Protein AF-A0A848DRZ4-F1 (afdb_monomer)

Organism: NCBI:txid630973

pLDDT: mean 71.67, std 19.67, range [32.88, 96.69]

Sequence (137 aa):
MDADINSGGDDIHIGHSDVVVPRQRAPRVRDAARAEVLVRYARLMRIGRPVVCLPSRAELSGEAPRRQGRGSDGKVIYPDRESAEAAARELERLGSRALRAYMCSRSRHGHYHLTTDFVAERNRATLEMRIPRQRSA

Secondary structure (DSSP, 8-state):
-------------------------PPPPPHHHHHHHHHHHS-B-TTSPBPEEPPPHHHHHTSS--SS-TT---EEPBSSHHHHHHHHHHHHHTTPPPEEEEEETT-TT-EEEEEEHHHHHHHHHHHHHHS------

Mean predicted aligned error: 15.0 Å

Nearest PDB structures (foldseek):
  8axn-assembly1_a  TM=4.051E-01  e=3.376E+00  Shigella flexneri
  3qod-assembly1_B  TM=2.503E-01  e=8.976E+00  Fischerella thermalis PCC 7521

Radius of gyration: 24.93 Å; Cα contacts (8 Å, |Δi|>4): 147; chains: 1; bounding box: 59×84×47 Å

Solvent-accessible surface area (backbone atoms only — not comparable to full-atom values): 8556 Å² total; per-residue (Å²): 135,81,89,82,89,83,89,78,87,80,78,88,74,81,73,78,76,76,76,74,71,72,77,73,77,60,54,79,55,55,68,66,66,52,48,54,45,42,66,72,33,35,35,60,42,98,86,64,45,68,37,54,52,63,80,51,71,48,37,72,75,62,82,36,86,63,91,64,70,89,92,59,91,39,47,57,30,14,74,40,61,65,40,30,42,52,39,27,56,49,43,32,75,56,30,40,70,67,44,41,56,41,76,43,88,85,45,96,83,52,36,17,29,78,41,53,56,61,62,58,52,52,51,48,53,53,47,60,74,69,49,80,79,75,77,81,127

Structure (mmCIF, N/CA/C/O backbone):
data_AF-A0A848DRZ4-F1
#
_entry.id   AF-A0A848DRZ4-F1
#
loop_
_atom_site.group_PDB
_atom_site.id
_atom_site.type_symbol
_atom_site.label_atom_id
_atom_site.label_alt_id
_atom_site.label_comp_id
_atom_site.label_asym_id
_atom_site.label_entity_id
_atom_site.label_seq_id
_atom_site.pdbx_PDB_ins_code
_atom_site.Cartn_x
_atom_site.Cartn_y
_atom_site.Cartn_z
_atom_site.occupancy
_atom_site.B_iso_or_equiv
_atom_site.auth_seq_id
_atom_site.auth_comp_id
_atom_site.auth_asym_id
_atom_site.auth_atom_id
_atom_site.pdbx_PDB_model_num
ATOM 1 N N . MET A 1 1 ? -23.142 -68.876 35.445 1.00 37.75 1 MET A N 1
ATOM 2 C CA . MET A 1 1 ? -22.185 -67.911 34.882 1.00 37.75 1 MET A CA 1
ATOM 3 C C . MET A 1 1 ? -22.968 -67.106 33.864 1.00 37.75 1 MET A C 1
ATOM 5 O O . MET A 1 1 ? -23.494 -67.723 32.949 1.00 37.75 1 MET A O 1
ATOM 9 N N . ASP A 1 2 ? -23.118 -65.811 34.177 1.00 39.69 2 ASP A N 1
ATOM 10 C CA . ASP A 1 2 ? -23.532 -64.666 33.333 1.00 39.69 2 ASP A CA 1
ATOM 11 C C . ASP A 1 2 ? -25.016 -64.644 32.868 1.00 39.69 2 ASP A C 1
ATOM 13 O O . ASP A 1 2 ? -25.494 -65.615 32.293 1.00 39.69 2 ASP A O 1
ATOM 17 N N . ALA A 1 3 ? -25.900 -63.685 33.217 1.00 37.72 3 ALA A N 1
ATOM 18 C CA . ALA A 1 3 ? -25.845 -62.202 33.174 1.00 37.72 3 ALA A CA 1
ATOM 19 C C . ALA A 1 3 ? -25.587 -61.710 31.729 1.00 37.72 3 ALA A C 1
ATOM 21 O O . ALA A 1 3 ? -24.732 -62.265 31.059 1.00 37.72 3 ALA A O 1
ATOM 22 N N . ASP A 1 4 ? -26.262 -60.745 31.104 1.00 40.88 4 ASP A N 1
ATOM 23 C CA . ASP A 1 4 ? -27.114 -59.643 31.535 1.00 40.88 4 ASP A CA 1
ATOM 24 C C . ASP A 1 4 ? -27.937 -59.118 30.331 1.00 40.88 4 ASP A C 1
ATOM 26 O O . ASP A 1 4 ? -27.692 -59.437 29.167 1.00 40.88 4 ASP A O 1
ATOM 30 N N . ILE A 1 5 ? -28.905 -58.274 30.667 1.00 45.16 5 ILE A N 1
ATOM 31 C CA . ILE A 1 5 ? -29.765 -57.391 29.864 1.00 45.16 5 ILE A CA 1
ATOM 32 C C . ILE A 1 5 ? -28.953 -56.434 28.955 1.00 45.16 5 ILE A C 1
ATOM 34 O O . ILE A 1 5 ? -28.001 -55.838 29.445 1.00 45.16 5 ILE A O 1
ATOM 38 N N . ASN A 1 6 ? -29.383 -56.160 27.706 1.00 38.31 6 ASN A N 1
ATOM 39 C CA . ASN A 1 6 ? -29.799 -54.794 27.315 1.00 38.31 6 ASN A CA 1
ATOM 40 C C . ASN A 1 6 ? -30.346 -54.607 25.892 1.00 38.31 6 ASN A C 1
ATOM 42 O O . ASN A 1 6 ? -29.750 -54.995 24.890 1.00 38.31 6 ASN A O 1
ATOM 46 N N . SER A 1 7 ? -31.457 -53.874 25.869 1.00 43.03 7 SER A N 1
ATOM 47 C CA . SER A 1 7 ? -31.982 -53.075 24.771 1.00 43.03 7 SER A CA 1
ATOM 48 C C . SER A 1 7 ? -30.980 -51.990 24.360 1.00 43.03 7 SER A C 1
ATOM 50 O O . SER A 1 7 ? -30.442 -51.292 25.215 1.00 43.03 7 SER A O 1
ATOM 52 N N . GLY A 1 8 ? -30.787 -51.794 23.058 1.00 34.44 8 GLY A N 1
ATOM 53 C CA . GLY A 1 8 ? -30.005 -50.688 22.509 1.00 34.44 8 GLY A CA 1
ATOM 54 C C . GLY A 1 8 ? -30.630 -50.232 21.202 1.00 34.44 8 GLY A C 1
ATOM 55 O O . GLY A 1 8 ? -30.480 -50.892 20.179 1.00 34.44 8 GLY A O 1
ATOM 56 N N . GLY A 1 9 ? -31.408 -49.153 21.274 1.00 38.75 9 GLY A N 1
ATOM 57 C CA . GLY A 1 9 ? -31.758 -48.367 20.102 1.00 38.75 9 GLY A CA 1
ATOM 58 C C . GLY A 1 9 ? -30.553 -47.522 19.721 1.00 38.75 9 GLY A C 1
ATOM 59 O O . GLY A 1 9 ? -29.945 -46.924 20.602 1.00 38.75 9 GLY A O 1
ATOM 60 N N . ASP A 1 10 ? -30.240 -47.471 18.431 1.00 39.44 10 ASP A N 1
ATOM 61 C CA . ASP A 1 10 ? -29.251 -46.541 17.908 1.00 39.44 10 ASP A CA 1
ATOM 62 C C . ASP A 1 10 ? -29.922 -45.607 16.908 1.00 39.44 10 ASP A C 1
ATOM 64 O O . ASP A 1 10 ? -30.362 -45.973 15.814 1.00 39.44 10 ASP A O 1
ATOM 68 N N . ASP A 1 11 ? -30.033 -44.380 17.397 1.00 37.84 11 ASP A N 1
ATOM 69 C CA . ASP A 1 11 ? -30.460 -43.161 16.753 1.00 37.84 11 ASP A CA 1
ATOM 70 C C . ASP A 1 11 ? -29.893 -42.988 15.342 1.00 37.84 11 ASP A C 1
ATOM 72 O O . ASP A 1 11 ? -28.680 -42.998 15.113 1.00 37.84 11 ASP A O 1
ATOM 76 N N . ILE A 1 12 ? -30.790 -42.681 14.404 1.00 42.75 12 ILE A N 1
ATOM 77 C CA . ILE A 1 12 ? -30.441 -42.107 13.106 1.00 42.75 12 ILE A CA 1
ATOM 78 C C . ILE A 1 12 ? -29.898 -40.693 13.352 1.00 42.75 12 ILE A C 1
ATOM 80 O O . ILE A 1 12 ? -30.614 -39.697 13.249 1.00 42.75 12 ILE A O 1
ATOM 84 N N . HIS A 1 13 ? -2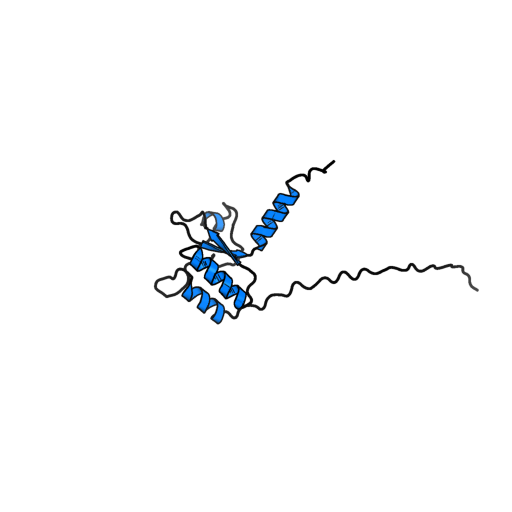8.611 -40.589 13.673 1.00 35.50 13 HIS A N 1
ATOM 85 C CA . HIS A 1 13 ? -27.900 -39.322 13.617 1.00 35.50 13 HIS A CA 1
ATOM 86 C C . HIS A 1 13 ? -27.615 -38.994 12.153 1.00 35.50 13 HIS A C 1
ATOM 88 O O . HIS A 1 13 ? -26.641 -39.450 11.553 1.00 35.50 13 HIS A O 1
ATOM 94 N N . ILE A 1 14 ? -28.493 -38.166 11.581 1.00 43.88 14 ILE A N 1
ATOM 95 C CA . ILE A 1 14 ? -28.241 -37.404 10.358 1.00 43.88 14 ILE A CA 1
ATOM 96 C C . ILE A 1 14 ? -27.065 -36.470 10.654 1.00 43.88 14 ILE A C 1
ATOM 98 O O . ILE A 1 14 ? -27.232 -35.333 11.101 1.00 43.88 14 ILE A O 1
ATOM 102 N N . GLY A 1 15 ? -25.854 -36.981 10.440 1.00 32.88 15 GLY A N 1
ATOM 103 C CA . GLY A 1 15 ? -24.633 -36.198 10.443 1.00 32.88 15 GLY A CA 1
ATOM 104 C C . GLY A 1 15 ? -24.694 -35.199 9.299 1.00 32.88 15 GLY A C 1
ATOM 105 O O . GLY A 1 15 ? -24.331 -35.518 8.166 1.00 32.88 15 GLY A O 1
ATOM 106 N N . HIS A 1 16 ? -25.162 -33.987 9.607 1.00 39.34 16 HIS A N 1
ATOM 107 C CA . HIS A 1 16 ? -24.868 -32.792 8.833 1.00 39.34 16 HIS A CA 1
ATOM 108 C C . HIS A 1 16 ? -23.350 -32.706 8.731 1.00 39.34 16 HIS A C 1
ATOM 110 O O . HIS A 1 16 ? -22.660 -32.267 9.648 1.00 39.34 16 HIS A O 1
ATOM 116 N N . SER A 1 17 ? -22.827 -33.217 7.621 1.00 38.41 17 SER A N 1
ATOM 117 C CA . SER A 1 17 ? -21.447 -33.003 7.238 1.00 38.41 17 SER A CA 1
ATOM 118 C C . SER A 1 17 ? -21.349 -31.526 6.897 1.00 38.41 17 SER A C 1
ATOM 120 O O . SER A 1 17 ? -21.618 -31.124 5.765 1.00 38.41 17 SER A O 1
ATOM 122 N N . ASP A 1 18 ? -21.030 -30.714 7.904 1.00 41.19 18 ASP A N 1
ATOM 123 C CA . ASP A 1 18 ? -20.527 -29.365 7.721 1.00 41.19 18 ASP A CA 1
ATOM 124 C C . ASP A 1 18 ? -19.278 -29.490 6.853 1.00 41.19 18 ASP A C 1
ATOM 126 O O . ASP A 1 18 ? -18.165 -29.741 7.324 1.00 41.19 18 ASP A O 1
ATOM 130 N N . VAL A 1 19 ? -19.475 -29.369 5.541 1.00 41.16 19 VAL A N 1
ATOM 131 C CA . VAL A 1 19 ? -18.394 -29.182 4.589 1.00 41.16 19 VAL A CA 1
ATOM 132 C C . VAL A 1 19 ? -17.799 -27.824 4.928 1.00 41.16 19 VAL A C 1
ATOM 134 O O . VAL A 1 19 ? -18.197 -26.784 4.403 1.00 41.16 19 VAL A O 1
ATOM 137 N N . VAL A 1 20 ? -16.840 -27.827 5.851 1.00 45.34 20 VAL A N 1
ATOM 138 C CA . VAL A 1 20 ? -15.923 -26.718 6.069 1.00 45.34 20 VAL A CA 1
ATOM 139 C C . VAL A 1 20 ? -15.111 -26.621 4.789 1.00 45.34 20 VAL A C 1
ATOM 141 O O . VAL A 1 20 ? -14.066 -27.253 4.650 1.00 45.34 20 VAL A O 1
ATOM 144 N N . VAL A 1 21 ? -15.625 -25.867 3.815 1.00 41.47 21 VAL A N 1
ATOM 145 C CA . VAL A 1 21 ? -14.889 -25.527 2.601 1.00 41.47 21 VAL A CA 1
ATOM 146 C C . VAL A 1 21 ? -13.589 -24.884 3.083 1.00 41.47 21 VAL A C 1
ATOM 148 O O . VAL A 1 21 ? -13.640 -23.805 3.690 1.00 41.47 21 VAL A O 1
ATOM 151 N N . PRO A 1 22 ? -12.415 -25.512 2.877 1.00 37.44 22 PRO A N 1
ATOM 152 C CA . PRO A 1 22 ? -11.167 -24.871 3.224 1.00 37.44 22 PRO A CA 1
ATOM 153 C C . PRO A 1 22 ? -11.128 -23.616 2.373 1.00 37.44 22 PRO A C 1
ATOM 155 O O . PRO A 1 22 ? -11.133 -23.698 1.145 1.00 37.44 22 PRO A O 1
ATOM 158 N N . ARG A 1 23 ? -11.160 -22.451 3.024 1.00 45.69 23 ARG A N 1
ATOM 159 C CA . ARG A 1 23 ? -11.044 -21.149 2.374 1.00 45.69 23 ARG A CA 1
ATOM 160 C C . ARG A 1 23 ? -9.758 -21.207 1.559 1.00 45.69 23 ARG A C 1
ATOM 162 O O . ARG A 1 23 ? -8.678 -21.120 2.145 1.00 45.69 23 ARG A O 1
ATOM 169 N N . GLN A 1 24 ? -9.883 -21.480 0.257 1.00 40.34 24 GLN A N 1
ATOM 170 C CA . GLN A 1 24 ? -8.759 -21.816 -0.608 1.00 40.34 24 GLN A CA 1
ATOM 171 C C . GLN A 1 24 ? -7.696 -20.746 -0.380 1.00 40.34 24 GLN A C 1
ATOM 173 O O . GLN A 1 24 ? -7.961 -19.550 -0.538 1.00 40.34 24 GLN A O 1
ATOM 178 N N . ARG A 1 25 ? -6.524 -21.156 0.122 1.00 45.12 25 ARG A N 1
ATOM 179 C CA . ARG A 1 25 ? -5.388 -20.247 0.271 1.00 45.12 25 ARG A CA 1
ATOM 180 C C . ARG A 1 25 ? -5.078 -19.776 -1.138 1.00 45.12 25 ARG A C 1
ATOM 182 O O . ARG A 1 25 ? -4.527 -20.542 -1.920 1.00 45.12 25 ARG A O 1
ATOM 189 N N . ALA A 1 26 ? -5.500 -18.552 -1.446 1.00 48.91 26 ALA A N 1
ATOM 190 C CA . ALA A 1 26 ? -5.253 -17.936 -2.735 1.00 48.91 26 ALA A CA 1
ATOM 191 C C . ALA A 1 26 ? -3.767 -18.130 -3.101 1.00 48.91 26 ALA A C 1
ATOM 193 O O . ALA A 1 26 ? -2.916 -18.022 -2.200 1.00 48.91 26 ALA A O 1
ATOM 194 N N . PRO A 1 27 ? -3.454 -18.482 -4.361 1.00 48.81 27 PRO A N 1
ATOM 195 C CA . PRO A 1 27 ? -2.085 -18.720 -4.781 1.00 48.81 27 PRO A CA 1
ATOM 196 C C . PRO A 1 27 ? -1.224 -17.525 -4.372 1.00 48.81 27 PRO A C 1
ATOM 198 O O . PRO A 1 27 ? -1.564 -16.373 -4.635 1.00 48.81 27 PRO A O 1
ATOM 201 N N . ARG A 1 28 ? -0.117 -17.779 -3.667 1.00 57.25 28 ARG A N 1
ATOM 202 C CA . ARG A 1 28 ? 0.807 -16.701 -3.304 1.00 57.25 28 ARG A CA 1
ATOM 203 C C . ARG A 1 28 ? 1.372 -16.122 -4.601 1.00 57.25 28 ARG A C 1
ATOM 205 O O . ARG A 1 28 ? 2.024 -16.847 -5.349 1.00 57.25 28 ARG A O 1
ATOM 212 N N . VAL A 1 29 ? 1.117 -14.838 -4.860 1.00 60.31 29 VAL A N 1
ATOM 213 C CA . VAL A 1 29 ? 1.718 -14.118 -5.991 1.00 60.31 29 VAL A CA 1
ATOM 214 C C . VAL A 1 29 ? 3.234 -14.276 -5.925 1.00 60.31 29 VAL A C 1
ATOM 216 O O . VAL A 1 29 ? 3.827 -14.050 -4.870 1.00 60.31 29 VAL A O 1
ATOM 219 N N . ARG A 1 30 ? 3.860 -14.659 -7.042 1.00 73.62 30 ARG A N 1
ATOM 220 C CA . ARG A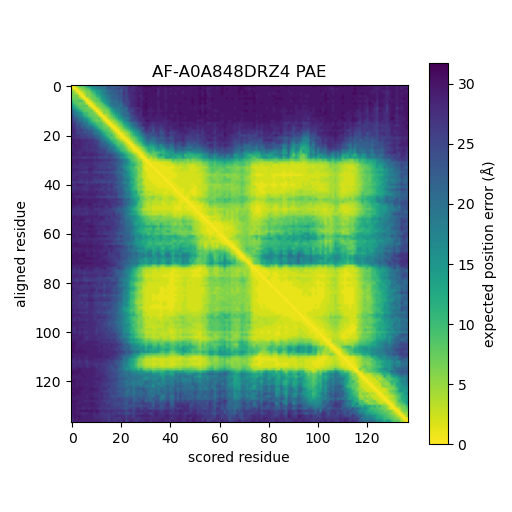 1 30 ? 5.325 -14.700 -7.147 1.00 73.62 30 ARG A CA 1
ATOM 221 C C . ARG A 1 30 ? 5.882 -13.285 -6.970 1.00 73.62 30 ARG A C 1
ATOM 223 O O . ARG A 1 30 ? 5.396 -12.355 -7.614 1.00 73.62 30 ARG A O 1
ATOM 230 N N . ASP A 1 31 ? 6.910 -13.126 -6.139 1.00 78.69 31 ASP A N 1
ATOM 231 C CA . ASP A 1 31 ? 7.425 -11.807 -5.736 1.00 78.69 31 ASP A CA 1
ATOM 232 C C . ASP A 1 31 ? 7.826 -10.910 -6.921 1.00 78.69 31 ASP A C 1
ATOM 234 O O . ASP A 1 31 ? 7.612 -9.701 -6.862 1.00 78.69 31 ASP A O 1
ATOM 238 N N . ALA A 1 32 ? 8.312 -11.490 -8.025 1.00 83.12 32 ALA A N 1
ATOM 239 C CA . ALA A 1 32 ? 8.640 -10.755 -9.251 1.00 83.12 32 ALA A CA 1
ATOM 240 C C . ALA A 1 32 ? 7.406 -10.110 -9.911 1.00 83.12 32 ALA A C 1
ATOM 242 O O . ALA A 1 32 ? 7.385 -8.901 -10.129 1.00 83.12 32 ALA A O 1
ATOM 243 N N . ALA A 1 33 ? 6.335 -10.880 -10.131 1.00 86.25 33 ALA A N 1
ATOM 244 C CA . ALA A 1 33 ? 5.096 -10.366 -10.722 1.00 86.25 33 ALA A CA 1
ATOM 245 C C . ALA A 1 33 ? 4.447 -9.302 -9.824 1.00 86.25 33 ALA A C 1
ATOM 247 O O . ALA A 1 33 ? 3.922 -8.295 -10.295 1.00 86.25 33 ALA A O 1
ATOM 248 N N . ARG A 1 34 ? 4.538 -9.478 -8.499 1.00 87.38 34 ARG A N 1
ATOM 249 C CA . ARG A 1 34 ? 4.120 -8.445 -7.547 1.00 87.38 34 ARG A CA 1
ATOM 250 C C . ARG A 1 34 ? 4.959 -7.177 -7.701 1.00 87.38 34 ARG A C 1
ATOM 252 O O . ARG A 1 34 ? 4.391 -6.088 -7.714 1.00 87.38 34 ARG A O 1
ATOM 259 N N . ALA A 1 35 ? 6.281 -7.300 -7.800 1.00 87.06 35 ALA A N 1
ATOM 260 C CA . ALA A 1 35 ? 7.179 -6.161 -7.957 1.00 87.06 35 ALA A CA 1
ATOM 261 C C . ALA A 1 35 ? 6.878 -5.364 -9.235 1.00 87.06 35 ALA A C 1
ATOM 263 O O . ALA A 1 35 ? 6.842 -4.139 -9.177 1.00 87.06 35 ALA A O 1
ATOM 264 N N . GLU A 1 36 ? 6.565 -6.030 -10.347 1.00 92.62 36 GLU A N 1
ATOM 265 C CA . GLU A 1 36 ? 6.178 -5.376 -11.606 1.00 92.62 36 GLU A CA 1
ATOM 266 C C . GLU A 1 36 ? 4.911 -4.524 -11.476 1.00 92.62 36 GLU A C 1
ATOM 268 O O . GLU A 1 36 ? 4.830 -3.430 -12.039 1.00 92.62 36 GLU A O 1
ATOM 273 N N . VAL A 1 37 ? 3.914 -4.996 -10.722 1.00 92.62 37 VAL A N 1
ATOM 274 C CA . VAL A 1 37 ? 2.714 -4.197 -10.430 1.00 92.62 37 VAL A CA 1
ATOM 275 C C . VAL A 1 37 ? 3.078 -2.983 -9.574 1.00 92.62 37 VAL A C 1
ATOM 277 O O . VAL A 1 37 ? 2.617 -1.873 -9.836 1.00 92.62 37 VAL A O 1
ATOM 280 N N . LEU A 1 38 ? 3.942 -3.159 -8.569 1.00 91.69 38 LEU A N 1
ATOM 281 C CA . LEU A 1 38 ? 4.372 -2.048 -7.717 1.00 91.69 38 LEU A CA 1
ATOM 282 C C . LEU A 1 38 ? 5.151 -0.989 -8.503 1.00 91.69 38 LEU A C 1
ATOM 284 O O . LEU A 1 38 ? 4.904 0.194 -8.307 1.00 91.69 38 LEU A O 1
ATOM 288 N N . VAL A 1 39 ? 6.047 -1.389 -9.405 1.00 92.75 39 VAL A N 1
ATOM 289 C CA . VAL A 1 39 ? 6.809 -0.453 -10.249 1.00 92.75 39 VAL A CA 1
ATOM 290 C C . VAL A 1 39 ? 5.888 0.368 -11.155 1.00 92.75 39 VAL A C 1
ATOM 292 O O . VAL A 1 39 ? 6.160 1.542 -11.385 1.00 92.75 39 VAL A O 1
ATOM 295 N N . ARG A 1 40 ? 4.781 -0.211 -11.634 1.00 95.06 40 ARG A N 1
ATOM 296 C CA . ARG A 1 40 ? 3.837 0.488 -12.518 1.00 95.06 40 ARG A CA 1
ATOM 297 C C . ARG A 1 40 ? 2.960 1.516 -11.810 1.00 95.06 40 ARG A C 1
ATOM 299 O O . ARG A 1 40 ? 2.688 2.560 -12.393 1.00 95.06 40 ARG A O 1
ATOM 306 N N . TYR A 1 41 ? 2.497 1.224 -10.595 1.00 95.56 41 TYR A N 1
ATOM 307 C CA . TYR A 1 41 ? 1.434 2.020 -9.960 1.00 95.56 41 TYR A CA 1
ATOM 308 C C . TYR A 1 41 ? 1.824 2.684 -8.641 1.00 95.56 41 TYR A C 1
ATOM 310 O O . TYR A 1 41 ? 1.177 3.645 -8.220 1.00 95.56 41 TYR A O 1
ATOM 318 N N . ALA A 1 42 ? 2.827 2.166 -7.932 1.00 93.56 42 ALA A N 1
ATOM 319 C CA . ALA A 1 42 ? 3.225 2.755 -6.663 1.00 93.56 42 ALA A CA 1
ATOM 320 C C . ALA A 1 42 ? 3.991 4.058 -6.892 1.00 93.56 42 ALA A C 1
ATOM 322 O O . ALA A 1 42 ? 4.671 4.257 -7.897 1.00 93.56 42 ALA A O 1
ATOM 323 N N . ARG A 1 43 ? 3.963 4.935 -5.890 1.00 91.88 43 ARG A N 1
ATOM 324 C CA . ARG A 1 43 ? 4.915 6.039 -5.839 1.00 91.88 43 ARG A CA 1
ATOM 325 C C . ARG A 1 43 ? 6.312 5.457 -5.641 1.00 91.88 43 ARG A C 1
ATOM 327 O O . ARG A 1 43 ? 6.519 4.691 -4.700 1.00 91.88 43 ARG A O 1
ATOM 334 N N . LEU A 1 44 ? 7.268 5.854 -6.474 1.00 92.62 44 LEU A N 1
ATOM 335 C CA . LEU A 1 44 ? 8.642 5.357 -6.411 1.00 92.62 44 LEU A CA 1
ATOM 336 C C . LEU A 1 44 ? 9.605 6.392 -5.817 1.00 92.62 44 LEU A C 1
ATOM 338 O O . LEU A 1 44 ? 9.433 7.604 -5.955 1.00 92.62 44 LEU A O 1
ATOM 342 N N . MET A 1 45 ? 10.634 5.895 -5.138 1.00 90.31 45 MET A N 1
ATOM 343 C CA . MET A 1 45 ? 11.840 6.642 -4.794 1.00 90.31 45 MET A CA 1
ATOM 344 C C . MET A 1 45 ? 12.699 6.856 -6.047 1.00 90.31 45 MET A C 1
ATOM 346 O O . MET A 1 45 ? 12.544 6.150 -7.041 1.00 90.31 45 MET A O 1
ATOM 350 N N . ARG A 1 46 ? 13.701 7.743 -5.971 1.00 88.19 46 ARG A N 1
ATOM 351 C CA . ARG A 1 46 ? 14.646 7.983 -7.082 1.00 88.19 46 ARG A CA 1
ATOM 352 C C . ARG A 1 46 ? 15.412 6.726 -7.525 1.00 88.19 46 ARG A C 1
ATOM 354 O O . ARG A 1 46 ? 15.841 6.638 -8.663 1.00 88.19 46 ARG A O 1
ATOM 361 N N . ILE A 1 47 ? 15.556 5.756 -6.624 1.00 86.94 47 ILE A N 1
ATOM 362 C CA . ILE A 1 47 ? 16.201 4.454 -6.857 1.00 86.94 47 ILE A CA 1
ATOM 363 C C . ILE A 1 47 ? 15.244 3.380 -7.418 1.00 86.94 47 ILE A C 1
ATOM 365 O O . ILE A 1 47 ? 15.603 2.210 -7.459 1.00 86.94 47 ILE A O 1
ATOM 369 N N . GLY A 1 48 ? 14.000 3.735 -7.758 1.00 84.56 48 GLY A N 1
AT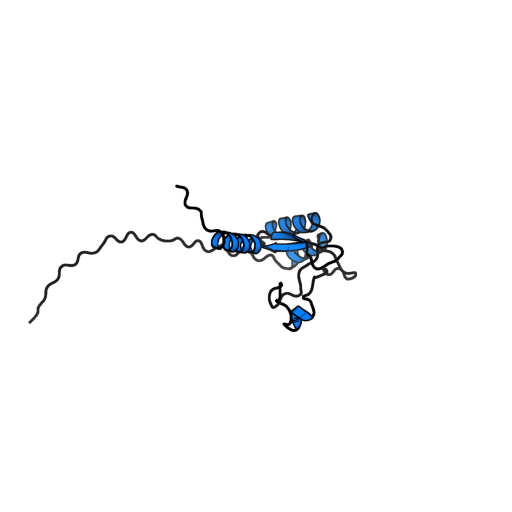OM 370 C CA . GLY A 1 48 ? 13.004 2.811 -8.322 1.00 84.56 48 GLY A CA 1
ATOM 371 C C . GLY A 1 48 ? 12.268 1.925 -7.308 1.00 84.56 48 GLY A C 1
ATOM 372 O O . GLY A 1 48 ? 11.410 1.136 -7.691 1.00 84.56 48 GLY A O 1
ATOM 373 N N . ARG A 1 49 ? 12.551 2.048 -6.003 1.00 88.19 49 ARG A N 1
ATOM 374 C CA . ARG A 1 49 ? 11.836 1.297 -4.953 1.00 88.19 49 ARG A CA 1
ATOM 375 C C . ARG A 1 49 ? 10.507 1.966 -4.580 1.00 88.19 49 ARG A C 1
ATOM 377 O O . ARG A 1 49 ? 10.469 3.194 -4.523 1.00 88.19 49 ARG A O 1
ATOM 384 N N . PRO A 1 50 ? 9.448 1.207 -4.242 1.00 89.69 50 PRO A N 1
ATOM 385 C CA . PRO A 1 50 ? 8.202 1.785 -3.747 1.00 89.69 50 PRO A CA 1
ATOM 386 C C . PRO A 1 50 ? 8.405 2.590 -2.462 1.00 89.69 50 PRO A C 1
ATOM 388 O O . PRO A 1 50 ? 9.097 2.156 -1.539 1.00 89.69 50 PRO A O 1
ATOM 391 N N . VAL A 1 51 ? 7.760 3.750 -2.380 1.00 90.62 51 VAL A N 1
ATOM 392 C CA . VAL A 1 51 ? 7.661 4.520 -1.141 1.00 90.62 51 VAL A CA 1
ATOM 393 C C . VAL A 1 51 ? 6.674 3.817 -0.211 1.00 90.62 51 VAL A C 1
ATOM 395 O O . VAL A 1 51 ? 5.610 3.360 -0.634 1.00 90.62 51 VAL A O 1
ATOM 398 N N . VAL A 1 52 ? 7.016 3.745 1.073 1.00 88.94 52 VAL A N 1
ATOM 399 C CA . VAL A 1 52 ? 6.203 3.096 2.105 1.00 88.94 52 VAL A CA 1
ATOM 400 C C . VAL A 1 52 ? 5.835 4.084 3.209 1.00 88.94 52 VAL A C 1
ATOM 402 O O . VAL A 1 52 ? 6.638 4.920 3.617 1.00 88.94 52 VAL A O 1
ATOM 405 N N . CYS A 1 53 ? 4.605 3.990 3.710 1.00 86.25 53 CYS A N 1
ATOM 406 C CA . CYS A 1 53 ? 4.184 4.667 4.928 1.00 86.25 53 CYS A CA 1
ATOM 407 C C . CYS A 1 53 ? 4.598 3.817 6.126 1.00 86.25 53 CYS A C 1
ATOM 409 O O . CYS A 1 53 ? 4.029 2.747 6.375 1.00 86.25 53 CYS A O 1
ATOM 411 N N . LEU A 1 54 ? 5.585 4.314 6.863 1.00 83.88 54 LEU A N 1
ATOM 412 C CA . LEU A 1 54 ? 6.095 3.687 8.074 1.00 83.88 54 LEU A CA 1
ATOM 413 C C . LEU A 1 54 ? 5.206 4.011 9.291 1.00 83.88 54 LEU A C 1
ATOM 415 O O . LEU A 1 54 ? 4.510 5.036 9.299 1.00 83.88 54 LEU A O 1
ATOM 419 N N . PRO A 1 55 ? 5.208 3.156 10.329 1.00 78.94 55 PRO A N 1
ATOM 420 C CA . PRO A 1 55 ? 4.637 3.501 11.627 1.00 78.94 55 PRO A CA 1
ATOM 421 C C . PRO A 1 55 ? 5.278 4.774 12.201 1.00 78.94 55 PRO A C 1
ATOM 423 O O . PRO A 1 55 ? 6.460 5.035 11.973 1.00 78.94 55 PRO A O 1
ATOM 426 N N . SER A 1 56 ? 4.512 5.562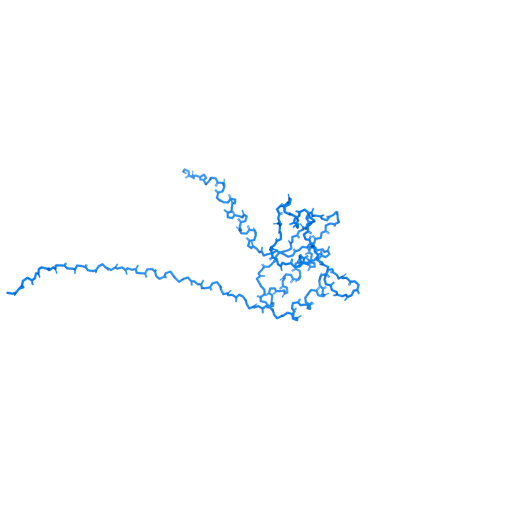 12.959 1.00 78.25 56 SER A N 1
ATOM 427 C CA . SER A 1 56 ? 5.053 6.742 13.644 1.00 78.25 56 SER A CA 1
ATOM 428 C C . SER A 1 56 ? 5.971 6.346 14.804 1.00 78.25 56 SER A C 1
ATOM 430 O O . SER A 1 56 ? 5.882 5.236 15.325 1.00 78.25 56 SER A O 1
ATOM 432 N N . ARG A 1 57 ? 6.819 7.271 15.275 1.00 81.50 57 ARG A N 1
ATOM 433 C CA . ARG A 1 57 ? 7.690 7.026 16.438 1.00 81.50 57 ARG A CA 1
ATOM 434 C C . ARG A 1 57 ? 6.897 6.594 17.680 1.00 81.50 57 ARG A C 1
ATOM 436 O O . ARG A 1 57 ? 7.289 5.624 18.312 1.00 81.50 57 ARG A O 1
ATOM 443 N N . ALA A 1 58 ? 5.753 7.227 17.945 1.00 80.12 58 ALA A N 1
ATOM 444 C CA . ALA A 1 58 ? 4.849 6.863 19.041 1.00 80.12 58 ALA A CA 1
ATOM 445 C C . ALA A 1 58 ? 4.258 5.443 18.891 1.00 80.12 58 ALA A C 1
ATOM 447 O O . ALA A 1 58 ? 4.058 4.730 19.869 1.00 80.12 58 ALA A O 1
ATOM 448 N N . GLU A 1 59 ? 4.006 4.985 17.659 1.00 80.31 59 GLU A N 1
ATOM 449 C CA . GLU A 1 59 ? 3.596 3.596 17.398 1.00 80.31 59 GLU A CA 1
ATOM 450 C C . GLU A 1 59 ? 4.749 2.591 17.551 1.00 80.31 59 GLU A C 1
ATOM 452 O O . GLU A 1 59 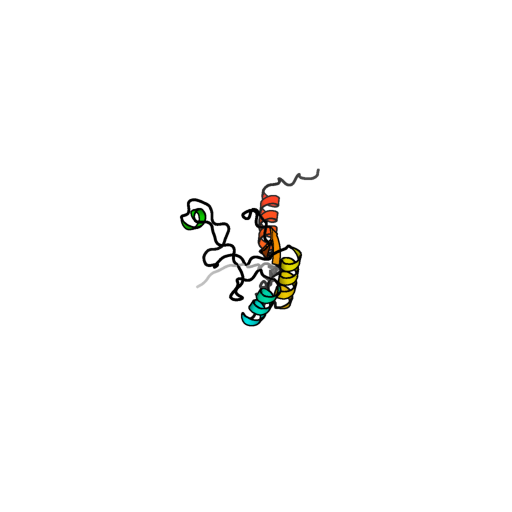? 4.522 1.402 17.793 1.00 80.31 59 GLU A O 1
ATOM 457 N N . LEU A 1 60 ? 5.992 3.034 17.348 1.00 81.50 60 LEU A N 1
ATOM 458 C CA . LEU A 1 60 ? 7.178 2.211 17.569 1.00 81.50 60 LEU A CA 1
ATOM 459 C C . LEU A 1 60 ? 7.506 2.098 19.066 1.00 81.50 60 LEU A C 1
ATOM 461 O O . LEU A 1 60 ? 7.868 1.006 19.493 1.00 81.50 60 LEU A O 1
ATOM 465 N N . SER A 1 61 ? 7.345 3.180 19.841 1.00 82.25 61 SER A N 1
ATOM 466 C CA . SER A 1 61 ? 7.586 3.212 21.294 1.00 82.25 61 SER A CA 1
ATOM 467 C C . SER A 1 61 ? 6.444 2.625 22.129 1.00 82.25 61 SER A C 1
ATOM 469 O O . SER A 1 61 ? 6.644 2.316 23.297 1.00 82.25 61 SER A O 1
ATOM 471 N N . GLY A 1 62 ? 5.262 2.428 21.536 1.00 80.19 62 GLY A N 1
ATOM 472 C CA . GLY A 1 62 ? 4.089 1.878 22.224 1.00 80.19 62 GLY A CA 1
ATOM 473 C C . GLY A 1 62 ? 3.208 2.927 22.907 1.00 80.19 62 GLY A C 1
ATOM 474 O O . GLY A 1 62 ? 2.180 2.569 23.471 1.00 80.19 62 GLY A O 1
ATOM 475 N N . GLU A 1 63 ? 3.552 4.211 22.796 1.00 84.38 63 GLU A N 1
ATOM 476 C CA . GLU A 1 63 ? 2.734 5.342 23.260 1.00 84.38 63 GLU A CA 1
ATOM 477 C C . GLU A 1 63 ? 1.403 5.462 22.501 1.00 84.38 63 GLU A C 1
ATOM 479 O O . GLU A 1 63 ? 0.427 5.996 23.025 1.00 84.38 63 GLU A O 1
ATOM 484 N N . ALA A 1 64 ? 1.343 4.959 21.263 1.00 79.06 64 ALA A N 1
ATOM 485 C CA . ALA A 1 64 ? 0.132 4.926 20.449 1.00 79.06 64 ALA A CA 1
ATOM 486 C C . ALA A 1 64 ? -0.141 3.518 19.887 1.00 79.06 64 ALA A C 1
ATOM 488 O O . ALA A 1 64 ? 0.796 2.793 19.533 1.00 79.06 64 ALA A O 1
ATOM 489 N N . PRO A 1 65 ? -1.420 3.121 19.725 1.00 73.00 65 PRO A N 1
ATOM 490 C CA . PRO A 1 65 ? -1.761 1.821 19.164 1.00 73.00 65 PRO A CA 1
ATOM 491 C C . PRO A 1 65 ? -1.284 1.712 17.713 1.00 73.00 65 PRO A C 1
ATOM 493 O O . PRO A 1 65 ? -1.624 2.541 16.862 1.00 73.00 65 PRO A O 1
ATOM 496 N N . ARG A 1 66 ? -0.545 0.638 17.411 1.00 71.69 66 ARG A N 1
ATOM 497 C CA . ARG A 1 66 ? -0.122 0.334 16.042 1.00 71.69 66 ARG A CA 1
ATOM 498 C C . ARG A 1 66 ? -1.323 0.043 15.155 1.00 71.69 66 ARG A C 1
ATOM 500 O O . ARG A 1 66 ? -2.060 -0.914 15.376 1.00 71.69 66 ARG A O 1
ATOM 507 N N . ARG A 1 67 ? -1.454 0.811 14.073 1.00 67.94 67 ARG A N 1
ATOM 508 C CA . ARG A 1 67 ? -2.445 0.546 13.010 1.00 67.94 67 ARG A CA 1
ATOM 509 C C . ARG A 1 67 ? -1.914 -0.367 11.901 1.00 67.94 67 ARG A C 1
ATOM 511 O O . ARG A 1 67 ? -2.637 -0.681 10.954 1.00 67.94 67 ARG A O 1
ATOM 518 N N . GLN A 1 68 ? -0.646 -0.760 11.986 1.00 66.06 68 GLN A N 1
ATOM 519 C CA . GLN A 1 68 ? 0.014 -1.680 11.061 1.00 66.06 68 GLN A CA 1
ATOM 520 C C . GLN A 1 68 ? 0.380 -2.979 11.790 1.00 66.06 68 GLN A C 1
ATOM 522 O O . GLN A 1 68 ? 0.699 -2.951 12.980 1.00 66.06 68 GLN A O 1
ATOM 527 N N . GLY A 1 69 ? 0.334 -4.111 11.083 1.00 59.25 69 GLY A N 1
ATOM 528 C CA . GLY A 1 69 ? 0.732 -5.406 11.639 1.00 59.25 69 GLY A CA 1
ATOM 529 C C . GLY A 1 69 ? 2.207 -5.420 12.058 1.00 59.25 69 GLY A C 1
ATOM 530 O O . GLY A 1 69 ? 3.029 -4.675 11.521 1.00 59.25 69 GLY A O 1
ATOM 531 N N . ARG A 1 70 ? 2.559 -6.262 13.034 1.00 53.25 70 ARG A N 1
ATOM 532 C CA . ARG A 1 70 ? 3.968 -6.500 13.382 1.00 53.25 70 ARG A CA 1
ATOM 533 C C . ARG A 1 70 ? 4.672 -7.173 12.192 1.00 53.25 70 ARG A C 1
ATOM 535 O O . ARG A 1 70 ? 4.120 -8.106 11.620 1.00 53.25 70 ARG A O 1
ATOM 542 N N . GLY A 1 71 ? 5.861 -6.688 11.822 1.00 52.97 71 GLY A N 1
ATOM 543 C CA . GLY A 1 71 ? 6.696 -7.274 10.761 1.00 52.97 71 GLY A CA 1
ATOM 544 C C . GLY A 1 71 ? 6.452 -6.780 9.327 1.00 52.97 71 GLY A C 1
ATOM 545 O O . GLY A 1 71 ? 7.067 -7.314 8.415 1.00 52.97 71 GLY A O 1
ATOM 546 N N . SER A 1 72 ? 5.584 -5.785 9.090 1.00 55.88 72 SER A N 1
ATOM 547 C CA . SER A 1 72 ? 5.513 -5.125 7.775 1.00 55.88 72 SER A CA 1
ATOM 548 C C . SER A 1 72 ? 6.416 -3.892 7.736 1.00 55.88 72 SER A C 1
ATOM 550 O O . SER A 1 72 ? 6.235 -3.006 8.576 1.00 55.88 72 SER A O 1
ATOM 552 N N . ASP A 1 73 ? 7.282 -3.783 6.724 1.00 57.81 73 ASP A N 1
ATOM 553 C CA . ASP A 1 73 ? 8.166 -2.629 6.438 1.00 57.81 73 ASP A CA 1
ATOM 554 C C . ASP A 1 73 ? 7.407 -1.353 5.999 1.00 57.81 73 ASP A C 1
ATOM 556 O O . ASP A 1 73 ? 7.916 -0.510 5.266 1.00 57.81 73 ASP A O 1
ATOM 560 N N . GLY A 1 74 ? 6.157 -1.199 6.436 1.00 73.94 74 GLY A N 1
ATOM 561 C CA . GLY A 1 74 ? 5.246 -0.140 6.025 1.00 73.94 74 GLY A CA 1
ATOM 562 C C . GLY A 1 74 ? 4.225 -0.579 4.976 1.00 73.94 74 GLY A C 1
ATOM 563 O O . GLY A 1 74 ? 4.255 -1.687 4.435 1.00 73.94 74 GLY A O 1
ATOM 564 N N . LYS A 1 75 ? 3.274 0.315 4.691 1.00 87.19 75 LYS A N 1
ATOM 565 C CA . LYS A 1 75 ? 2.281 0.138 3.620 1.00 87.19 75 LYS A CA 1
ATOM 566 C C . LYS A 1 75 ? 2.725 0.888 2.372 1.00 87.19 75 LYS A C 1
ATOM 568 O O . LYS A 1 75 ? 3.017 2.077 2.464 1.00 87.19 75 LYS A O 1
ATOM 573 N N . VAL A 1 76 ? 2.734 0.226 1.215 1.00 90.81 76 VAL A N 1
ATOM 574 C CA . VAL A 1 76 ? 3.070 0.869 -0.068 1.00 90.81 76 VAL A CA 1
ATOM 575 C C . VAL A 1 76 ? 2.156 2.069 -0.323 1.00 90.81 76 VAL A C 1
ATOM 577 O O . VAL A 1 76 ? 0.947 2.000 -0.081 1.00 90.81 76 VAL A O 1
ATOM 580 N N . ILE A 1 77 ? 2.757 3.167 -0.776 1.00 92.38 77 ILE A N 1
ATOM 581 C CA . ILE A 1 77 ? 2.097 4.428 -1.101 1.00 92.38 77 ILE A CA 1
ATOM 582 C C . ILE A 1 77 ? 1.748 4.454 -2.588 1.00 92.38 77 ILE A C 1
ATOM 584 O O . ILE A 1 77 ? 2.620 4.286 -3.438 1.00 92.38 77 ILE A O 1
ATOM 588 N N . TYR A 1 78 ? 0.489 4.755 -2.885 1.00 93.88 78 TYR A N 1
ATOM 589 C CA . TYR A 1 78 ? 0.005 5.072 -4.226 1.00 93.88 78 TYR A CA 1
ATOM 590 C C . TYR A 1 78 ? -0.312 6.573 -4.309 1.00 93.88 78 TYR A C 1
ATOM 592 O O . TYR A 1 78 ? -0.812 7.133 -3.320 1.00 93.88 78 TYR A O 1
ATOM 600 N N . PRO A 1 79 ? 0.017 7.235 -5.435 1.00 90.69 79 PRO A N 1
ATOM 601 C CA . PRO A 1 79 ? -0.131 8.684 -5.582 1.00 90.69 79 PRO A CA 1
ATOM 602 C C . PRO A 1 79 ? -1.597 9.129 -5.542 1.00 90.69 79 PRO A C 1
ATOM 604 O O . PRO A 1 79 ? -1.912 10.151 -4.940 1.00 90.69 79 PRO A O 1
ATOM 607 N N . ASP A 1 80 ? -2.489 8.324 -6.107 1.00 92.69 80 ASP A N 1
ATOM 608 C CA . ASP A 1 80 ? -3.916 8.600 -6.209 1.00 92.69 80 ASP A CA 1
ATOM 609 C C . ASP A 1 80 ? -4.743 7.309 -6.049 1.00 92.69 80 ASP A C 1
ATOM 611 O O . ASP A 1 80 ? -4.211 6.198 -5.909 1.00 92.69 80 ASP A O 1
ATOM 615 N N . ARG A 1 81 ? -6.069 7.478 -6.009 1.00 93.00 81 ARG A N 1
ATOM 616 C CA . ARG A 1 81 ? -7.018 6.381 -5.816 1.00 93.00 81 ARG A CA 1
ATOM 617 C C . ARG A 1 81 ? -7.040 5.430 -7.008 1.00 93.00 81 ARG A C 1
ATOM 619 O O . ARG A 1 81 ? -7.128 4.223 -6.803 1.00 93.00 81 ARG A O 1
ATOM 626 N N . GLU A 1 82 ? -6.976 5.961 -8.222 1.00 95.00 82 GLU A N 1
ATOM 627 C CA . GLU A 1 82 ? -7.078 5.190 -9.459 1.00 95.00 82 GLU A CA 1
ATOM 628 C C . GLU A 1 82 ? -5.884 4.244 -9.610 1.00 95.00 82 GLU A C 1
ATOM 630 O O . GLU A 1 82 ? -6.075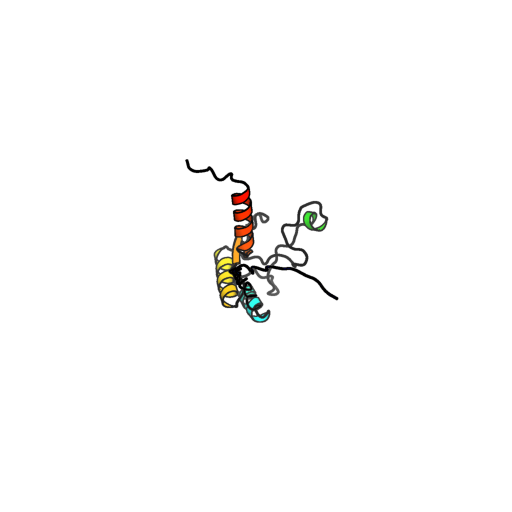 3.046 -9.814 1.00 95.00 82 GLU A O 1
ATOM 635 N N . SER A 1 83 ? -4.671 4.749 -9.384 1.00 94.88 83 SER A N 1
ATOM 636 C CA . SER A 1 83 ? -3.425 3.982 -9.341 1.00 94.88 83 SER A CA 1
ATOM 637 C C . SER A 1 83 ? -3.498 2.845 -8.320 1.00 94.88 83 SER A C 1
ATOM 639 O O . SER A 1 83 ? -3.116 1.708 -8.606 1.00 94.88 83 SER A O 1
ATOM 641 N N . ALA A 1 84 ? -4.037 3.120 -7.129 1.00 94.75 84 ALA A N 1
ATOM 642 C CA . ALA A 1 84 ? -4.233 2.095 -6.110 1.00 94.75 84 ALA A CA 1
ATOM 643 C C . ALA A 1 84 ? -5.246 1.027 -6.561 1.00 94.75 84 ALA A C 1
ATOM 645 O O . ALA A 1 84 ? -4.979 -0.167 -6.447 1.00 94.75 84 ALA A O 1
ATOM 646 N N . GLU A 1 85 ? -6.402 1.423 -7.094 1.00 95.06 85 GLU A N 1
ATOM 647 C CA . GLU A 1 85 ? -7.421 0.475 -7.556 1.00 95.06 85 GLU A CA 1
ATOM 648 C C . GLU A 1 85 ? -6.959 -0.344 -8.773 1.00 95.06 85 GLU A C 1
ATOM 650 O O . GLU A 1 85 ? -7.266 -1.533 -8.863 1.00 95.06 85 GLU A O 1
ATOM 655 N N . ALA A 1 86 ? -6.183 0.248 -9.683 1.00 96.69 86 ALA A N 1
ATOM 656 C CA . ALA A 1 86 ? -5.568 -0.457 -10.803 1.00 96.69 86 ALA A CA 1
ATOM 657 C C . ALA A 1 86 ? -4.586 -1.530 -10.315 1.00 96.69 86 ALA A C 1
ATOM 659 O O . ALA A 1 86 ? -4.698 -2.691 -10.718 1.00 96.69 86 ALA A O 1
ATOM 660 N N . ALA A 1 87 ? -3.706 -1.175 -9.373 1.00 94.81 87 ALA A N 1
ATOM 661 C CA . ALA A 1 87 ? -2.803 -2.127 -8.735 1.00 94.81 87 ALA A CA 1
ATOM 662 C C . ALA A 1 87 ? -3.565 -3.251 -8.020 1.00 94.81 87 ALA A C 1
ATOM 664 O O . ALA A 1 87 ? -3.183 -4.413 -8.122 1.00 94.81 87 ALA A O 1
ATOM 665 N N . ALA A 1 88 ? -4.659 -2.928 -7.322 1.00 93.19 88 ALA A N 1
ATOM 666 C CA . ALA A 1 88 ? -5.491 -3.918 -6.644 1.00 93.19 88 ALA A CA 1
ATOM 667 C C . ALA A 1 88 ? -6.079 -4.945 -7.621 1.00 93.19 88 ALA A C 1
ATOM 669 O O . ALA A 1 88 ? -5.915 -6.144 -7.400 1.00 93.19 88 ALA A O 1
ATOM 670 N N . ARG A 1 89 ? -6.690 -4.478 -8.721 1.00 94.44 89 ARG A N 1
ATOM 671 C CA . ARG A 1 89 ? -7.248 -5.348 -9.771 1.00 94.44 89 ARG A CA 1
ATOM 672 C C . ARG A 1 89 ? -6.184 -6.252 -10.381 1.00 94.44 89 ARG A C 1
ATOM 674 O O . ARG A 1 89 ? -6.447 -7.413 -10.678 1.00 94.44 89 ARG A O 1
ATOM 681 N N . GLU A 1 90 ? -4.977 -5.739 -10.587 1.00 94.44 90 GLU A N 1
ATOM 682 C CA . GLU A 1 90 ? -3.918 -6.545 -11.179 1.00 94.44 90 GLU A CA 1
ATOM 683 C C . GLU A 1 90 ? -3.316 -7.557 -10.206 1.00 94.44 90 GLU A C 1
ATOM 685 O O . GLU A 1 90 ? -3.122 -8.713 -10.573 1.00 94.44 90 GLU A O 1
ATOM 690 N N . LEU A 1 91 ? -3.094 -7.169 -8.951 1.00 91.75 91 LEU A N 1
ATOM 691 C CA . LEU A 1 91 ? -2.677 -8.104 -7.908 1.00 91.75 91 LEU A CA 1
ATOM 692 C C . LEU A 1 91 ? -3.707 -9.220 -7.716 1.00 91.75 91 LEU A C 1
ATOM 694 O O . LEU A 1 91 ? -3.314 -10.366 -7.503 1.00 91.75 91 LEU A O 1
ATOM 698 N N . GLU A 1 92 ? -4.999 -8.902 -7.807 1.00 90.69 92 GLU A N 1
ATOM 699 C CA . GLU A 1 92 ? -6.092 -9.877 -7.765 1.00 90.69 92 GLU A CA 1
ATOM 700 C C . GLU A 1 92 ? -6.033 -10.848 -8.951 1.00 90.69 92 GLU A C 1
ATOM 702 O O . GLU A 1 92 ? -6.067 -12.059 -8.737 1.00 90.69 92 GLU A O 1
ATOM 707 N N . ARG A 1 93 ? -5.812 -10.357 -10.182 1.00 91.62 93 ARG A N 1
ATOM 708 C CA . ARG A 1 93 ? -5.571 -11.220 -11.359 1.00 91.62 93 ARG A CA 1
ATOM 709 C C . ARG A 1 93 ? -4.364 -12.146 -11.189 1.00 91.62 93 ARG A C 1
ATOM 711 O O . ARG A 1 93 ? -4.371 -13.253 -11.715 1.00 91.62 93 ARG A O 1
ATOM 718 N N . LEU A 1 94 ? -3.345 -11.717 -10.443 1.00 88.75 94 LEU A N 1
ATOM 719 C CA . LEU A 1 94 ? -2.170 -12.532 -10.115 1.00 88.75 94 LEU A CA 1
ATOM 720 C C . LEU A 1 94 ? -2.419 -13.551 -8.986 1.00 88.75 94 LEU A C 1
ATOM 722 O O . LEU A 1 94 ? -1.522 -14.331 -8.666 1.00 88.75 94 LEU A O 1
ATOM 726 N N . GLY A 1 95 ? -3.607 -13.554 -8.374 1.00 85.50 95 GLY A N 1
ATOM 727 C CA . GLY A 1 95 ? -3.988 -14.477 -7.303 1.00 85.50 95 GLY A CA 1
ATOM 728 C C . GLY A 1 95 ? -3.900 -13.887 -5.894 1.00 85.50 95 GLY A C 1
ATOM 729 O O . GLY A 1 95 ? -4.066 -14.615 -4.916 1.00 85.50 95 GLY A O 1
ATOM 730 N N . SER A 1 96 ? -3.669 -12.576 -5.744 1.00 84.62 96 SER A N 1
ATOM 731 C CA . SER A 1 96 ? -3.871 -11.925 -4.442 1.00 84.62 96 SER A CA 1
ATOM 732 C C . SER A 1 96 ? -5.345 -11.952 -4.053 1.00 84.62 96 SER A C 1
ATOM 734 O O . SER A 1 96 ? -6.240 -11.992 -4.889 1.00 84.62 96 SER A O 1
ATOM 736 N N . ARG A 1 97 ? -5.609 -11.863 -2.749 1.00 84.56 97 ARG A N 1
ATOM 737 C CA . ARG A 1 97 ? -6.966 -11.612 -2.244 1.00 84.56 97 ARG A CA 1
ATOM 738 C C . ARG A 1 97 ? -7.454 -10.250 -2.739 1.00 84.56 97 ARG A C 1
ATOM 740 O O . ARG A 1 97 ? -6.624 -9.368 -2.938 1.00 84.56 97 ARG A O 1
ATOM 747 N N . ALA A 1 98 ? -8.770 -10.057 -2.813 1.00 85.81 98 ALA A N 1
ATOM 748 C CA . ALA A 1 98 ? -9.361 -8.757 -3.111 1.00 85.81 98 ALA A CA 1
ATOM 749 C C . ALA A 1 98 ? -8.816 -7.660 -2.171 1.00 85.81 98 ALA A C 1
ATOM 751 O O . ALA A 1 98 ? -8.819 -7.794 -0.936 1.00 85.81 98 ALA A O 1
ATOM 752 N N . LEU A 1 99 ? -8.316 -6.585 -2.780 1.00 89.62 99 LEU A N 1
ATOM 753 C CA . LEU A 1 99 ? -7.756 -5.411 -2.116 1.00 89.62 99 LEU A CA 1
ATOM 754 C C . LEU A 1 99 ? -8.559 -4.168 -2.507 1.00 89.62 99 LEU A C 1
ATOM 756 O O . LEU A 1 99 ? -9.073 -4.068 -3.618 1.00 89.62 99 LEU A O 1
ATOM 760 N N . ARG A 1 100 ? -8.617 -3.183 -1.611 1.00 89.50 100 ARG A N 1
ATOM 761 C CA . ARG A 1 100 ? -9.245 -1.879 -1.852 1.00 89.50 100 ARG A CA 1
ATOM 762 C C . ARG A 1 100 ? -8.291 -0.740 -1.561 1.00 89.50 100 ARG A C 1
ATOM 764 O O . ARG A 1 100 ? -7.488 -0.815 -0.627 1.00 89.50 100 ARG A O 1
ATOM 771 N N . ALA A 1 10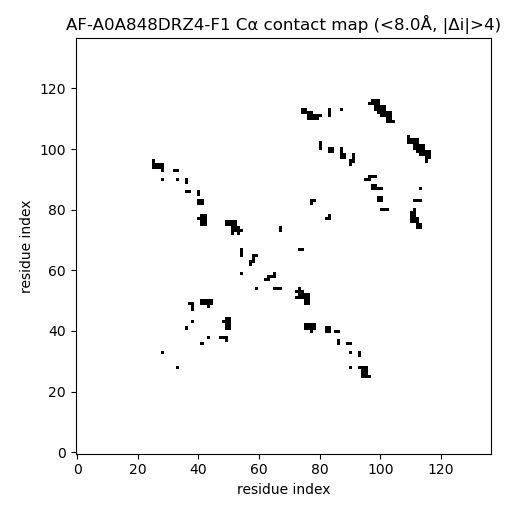1 ? -8.433 0.326 -2.342 1.00 91.44 101 ALA A N 1
ATOM 772 C CA . ALA A 1 101 ? -7.773 1.592 -2.090 1.00 91.44 101 ALA A CA 1
ATOM 773 C C . ALA A 1 101 ? -8.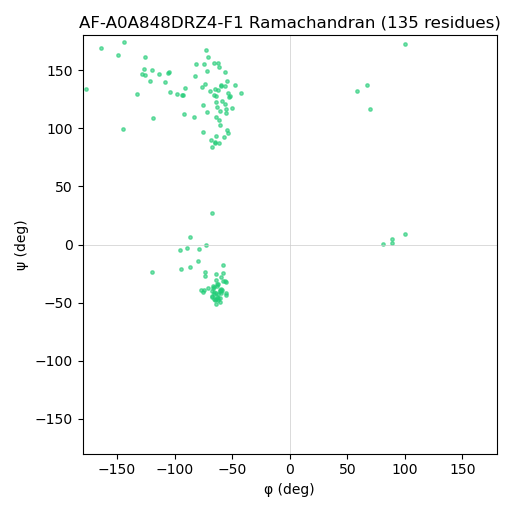364 2.261 -0.841 1.00 91.44 101 ALA A C 1
ATOM 775 O O . ALA A 1 101 ? -9.578 2.380 -0.691 1.00 91.44 101 ALA A O 1
ATOM 776 N N . TYR A 1 102 ? -7.492 2.722 0.049 1.00 87.69 102 TYR A N 1
ATOM 777 C CA . TYR A 1 102 ? -7.854 3.446 1.260 1.00 87.69 102 TYR A CA 1
ATOM 778 C C . TYR A 1 102 ? -6.978 4.689 1.405 1.00 87.69 102 TYR A C 1
ATOM 780 O O . TYR A 1 102 ? -5.751 4.588 1.342 1.00 87.69 102 TYR A O 1
ATOM 788 N N . MET A 1 103 ? -7.599 5.850 1.631 1.00 87.88 103 MET A N 1
ATOM 789 C CA . MET A 1 103 ? -6.884 7.107 1.845 1.00 87.88 103 MET A CA 1
ATOM 790 C C . MET A 1 103 ? -6.279 7.148 3.252 1.00 87.88 103 MET A C 1
ATOM 792 O O . MET A 1 103 ? -6.972 7.084 4.267 1.00 87.88 103 MET A O 1
ATOM 796 N N . CYS A 1 104 ? -4.962 7.283 3.327 1.00 84.62 104 CYS A N 1
ATOM 797 C CA . CYS A 1 104 ? -4.246 7.454 4.574 1.00 84.62 104 CYS A CA 1
ATOM 798 C C . CYS A 1 104 ? -4.492 8.849 5.152 1.00 84.62 104 CYS A C 1
ATOM 800 O O . CYS A 1 104 ? -4.014 9.851 4.621 1.00 84.62 104 CYS A O 1
ATOM 802 N N . SER A 1 105 ? -5.158 8.905 6.305 1.00 77.62 105 SER A N 1
ATOM 803 C CA . SER A 1 105 ? -5.443 10.151 7.027 1.00 77.62 105 SER A CA 1
ATOM 804 C C . SER A 1 105 ? -4.218 10.774 7.717 1.00 77.62 105 SER A C 1
ATOM 806 O O . SER A 1 105 ? -4.351 11.782 8.399 1.00 77.62 105 SER A O 1
ATOM 808 N N . ARG A 1 106 ? -3.029 10.158 7.614 1.00 70.88 106 ARG A N 1
ATOM 809 C CA . ARG A 1 106 ? -1.801 10.623 8.292 1.00 70.88 106 ARG A CA 1
ATOM 810 C C . ARG A 1 106 ? -1.017 11.664 7.504 1.00 70.88 106 ARG A C 1
ATOM 812 O O . ARG A 1 106 ? -0.152 12.320 8.069 1.00 70.88 106 ARG A O 1
ATOM 819 N N . SER A 1 107 ? -1.246 11.765 6.199 1.00 68.50 107 SER A N 1
ATOM 820 C CA . SER A 1 107 ? -0.488 12.666 5.335 1.00 68.50 107 SER A CA 1
ATOM 821 C C . SER A 1 107 ? -1.317 13.886 4.981 1.00 68.50 107 SER A C 1
ATOM 823 O O . SER A 1 107 ? -2.442 13.748 4.511 1.00 68.50 107 SER A O 1
ATOM 825 N N . ARG A 1 108 ? -0.723 15.075 5.139 1.00 66.06 108 ARG A N 1
ATOM 826 C CA . ARG A 1 108 ? -1.347 16.362 4.796 1.00 66.06 108 ARG A CA 1
ATOM 827 C C . ARG A 1 108 ? -1.735 16.471 3.317 1.00 66.06 108 ARG A C 1
ATOM 829 O O . ARG A 1 108 ? -2.669 17.187 2.991 1.00 66.06 108 ARG A O 1
ATOM 836 N N . HIS A 1 109 ? -1.026 15.755 2.445 1.00 69.69 109 HIS A N 1
ATOM 837 C CA . HIS A 1 109 ? -1.286 15.721 1.004 1.00 69.69 109 HIS A CA 1
ATOM 838 C C . HIS A 1 109 ? -2.162 14.540 0.569 1.00 69.69 109 HIS A C 1
ATOM 840 O O . HIS A 1 109 ? -2.529 14.473 -0.597 1.00 69.69 109 HIS A O 1
ATOM 846 N N . GLY A 1 110 ? -2.516 13.638 1.494 1.00 82.25 110 GLY A N 1
ATOM 847 C CA . GLY A 1 110 ? -3.252 12.416 1.189 1.00 82.25 110 GLY A CA 1
ATOM 848 C C . GLY A 1 110 ? -2.426 11.432 0.358 1.00 82.25 110 GLY A C 1
ATOM 849 O O . GLY A 1 110 ? -1.708 11.791 -0.565 1.00 82.25 110 GLY A O 1
ATOM 850 N N . HIS A 1 111 ? -2.486 10.154 0.698 1.00 90.19 111 HIS A N 1
ATOM 851 C CA . HIS A 1 111 ? -1.997 9.105 -0.191 1.00 90.19 111 HIS A CA 1
ATOM 852 C C . HIS A 1 111 ? -2.796 7.837 0.025 1.00 90.19 111 HIS A C 1
ATOM 854 O O . HIS A 1 111 ? -3.463 7.695 1.050 1.00 90.19 111 HIS A O 1
ATOM 860 N N . TYR A 1 112 ? -2.715 6.912 -0.920 1.00 91.81 112 TYR A N 1
ATOM 861 C CA . TYR A 1 112 ? -3.521 5.704 -0.886 1.00 91.81 112 TYR A CA 1
ATOM 862 C C . TYR A 1 112 ? -2.683 4.487 -0.507 1.00 91.81 112 TYR A C 1
ATOM 864 O O . TYR A 1 112 ? -1.495 4.393 -0.817 1.00 91.81 112 TYR A O 1
ATOM 872 N N . HIS A 1 113 ? -3.320 3.550 0.187 1.00 91.56 113 HIS A N 1
ATOM 873 C CA . HIS A 1 113 ? -2.797 2.225 0.494 1.00 91.56 113 HIS A CA 1
ATOM 874 C C . HIS A 1 113 ? -3.779 1.162 0.039 1.00 91.56 113 HIS A C 1
ATOM 876 O O . HIS A 1 113 ? -4.973 1.428 -0.083 1.00 91.56 113 HIS A O 1
ATOM 882 N N . LEU A 1 114 ? -3.285 -0.064 -0.098 1.00 89.81 114 LEU A N 1
ATOM 883 C CA . LEU A 1 114 ? -4.143 -1.229 -0.234 1.00 89.81 114 LEU A CA 1
ATOM 884 C C . LEU A 1 114 ? -4.445 -1.846 1.129 1.00 89.81 114 LEU A C 1
ATOM 886 O O . LEU A 1 114 ? -3.557 -2.025 1.967 1.00 89.81 114 LEU A O 1
ATOM 890 N N . THR A 1 115 ? -5.712 -2.180 1.337 1.00 85.56 115 THR A N 1
ATOM 891 C CA . THR A 1 115 ? -6.192 -2.984 2.462 1.00 85.56 115 THR A CA 1
ATOM 892 C C . THR A 1 115 ? -7.012 -4.149 1.934 1.00 85.56 115 THR A C 1
ATOM 894 O O . THR A 1 115 ? -7.625 -4.043 0.878 1.00 85.56 115 THR A O 1
ATOM 897 N N . THR A 1 116 ? -7.035 -5.266 2.653 1.00 79.88 116 THR A N 1
ATOM 898 C CA . THR A 1 116 ? -7.966 -6.356 2.349 1.00 79.88 116 THR A CA 1
ATOM 899 C C . THR A 1 116 ? -9.387 -5.958 2.738 1.00 79.88 116 THR A C 1
ATOM 901 O O . THR A 1 116 ? -9.583 -5.251 3.735 1.00 79.88 116 THR A O 1
ATOM 904 N N . ASP A 1 117 ? -10.375 -6.479 2.005 1.00 69.38 117 ASP A N 1
ATOM 905 C CA . ASP A 1 117 ? -11.803 -6.300 2.326 1.00 69.38 117 ASP A CA 1
ATOM 906 C C . ASP A 1 117 ? -12.165 -6.820 3.732 1.00 69.38 117 ASP A C 1
ATOM 908 O O . ASP A 1 117 ? -13.119 -6.363 4.350 1.00 69.38 117 ASP A O 1
ATOM 912 N N . PHE A 1 118 ? -11.318 -7.661 4.329 1.00 57.84 118 PHE A N 1
ATOM 913 C CA . PHE A 1 118 ? -11.453 -8.133 5.708 1.00 57.84 118 PHE A CA 1
ATOM 914 C C . PHE A 1 118 ? -11.533 -7.046 6.777 1.00 57.84 118 PHE A C 1
ATOM 916 O O . PHE A 1 118 ? -12.141 -7.269 7.818 1.00 57.84 118 PHE A O 1
ATOM 923 N N . VAL A 1 119 ? -10.887 -5.894 6.585 1.00 57.94 119 VAL A N 1
ATOM 924 C CA . VAL A 1 119 ? -11.009 -4.794 7.555 1.00 57.94 119 VAL A CA 1
ATOM 925 C C . VAL A 1 119 ? -12.406 -4.177 7.467 1.00 57.94 119 VAL A C 1
ATOM 927 O O . VAL A 1 119 ? -12.990 -3.862 8.501 1.00 57.94 119 VAL A O 1
ATOM 930 N N . ALA A 1 120 ? -12.974 -4.074 6.262 1.00 53.19 120 ALA A N 1
ATOM 931 C CA . ALA A 1 120 ? -14.355 -3.649 6.066 1.00 53.19 120 ALA A CA 1
ATOM 932 C C . ALA A 1 120 ? -15.345 -4.696 6.606 1.00 53.19 120 ALA A C 1
ATOM 934 O O . ALA A 1 120 ? -16.252 -4.328 7.346 1.00 53.19 120 ALA A O 1
ATOM 935 N N . GLU A 1 121 ? -15.124 -5.989 6.341 1.00 55.34 121 GLU A N 1
ATOM 936 C CA . GLU A 1 121 ? -15.925 -7.092 6.899 1.00 55.34 121 GLU A CA 1
ATOM 937 C C . GLU A 1 121 ? -15.855 -7.133 8.433 1.00 55.34 121 GLU A C 1
ATOM 939 O O . GLU A 1 121 ? -16.887 -7.211 9.091 1.00 55.34 121 GLU A O 1
ATOM 944 N N . ARG A 1 122 ? -14.662 -7.009 9.032 1.00 59.38 122 ARG A N 1
ATOM 945 C CA . ARG A 1 122 ? -14.487 -6.964 10.494 1.00 59.38 122 ARG A CA 1
ATOM 946 C C . ARG A 1 122 ? -15.184 -5.752 11.105 1.00 59.38 122 ARG A C 1
ATOM 948 O O . ARG A 1 122 ? -15.818 -5.883 12.151 1.00 59.38 122 ARG A O 1
ATOM 955 N N . ASN A 1 123 ? -15.073 -4.584 10.475 1.00 59.06 123 ASN A N 1
ATOM 956 C CA . ASN A 1 123 ? -15.754 -3.377 10.938 1.00 59.06 123 ASN A CA 1
ATOM 957 C C . ASN A 1 123 ? -17.276 -3.527 10.820 1.00 59.06 123 ASN A C 1
ATOM 959 O O . ASN A 1 123 ? -17.981 -3.163 11.756 1.00 59.06 123 ASN A O 1
ATOM 963 N N . ARG A 1 124 ? -17.775 -4.121 9.729 1.00 59.16 124 ARG A N 1
ATOM 964 C CA . ARG A 1 124 ? -19.198 -4.413 9.522 1.00 59.16 124 ARG A CA 1
ATOM 965 C C . ARG A 1 124 ? -19.731 -5.412 10.549 1.00 59.16 124 ARG A C 1
ATOM 967 O O . ARG A 1 124 ? -20.722 -5.114 11.198 1.00 59.16 124 ARG A O 1
ATOM 974 N N . ALA A 1 125 ? -19.026 -6.515 10.789 1.00 59.34 125 ALA A N 1
ATOM 975 C CA . ALA A 1 125 ? -19.374 -7.483 11.828 1.00 59.34 125 ALA A CA 1
ATOM 976 C C . ALA A 1 125 ? -19.379 -6.842 13.230 1.00 59.34 125 ALA A C 1
ATOM 978 O O . ALA A 1 125 ? -20.267 -7.096 14.036 1.00 59.34 125 ALA A O 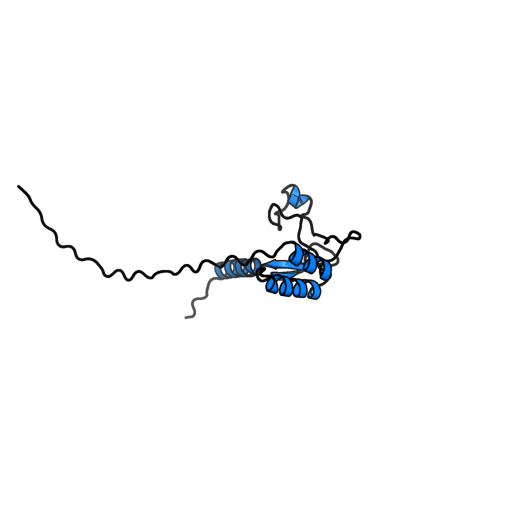1
ATOM 979 N N . THR A 1 126 ? -18.418 -5.956 13.516 1.00 62.00 126 THR A N 1
ATOM 980 C CA . THR A 1 126 ? -18.373 -5.203 14.785 1.00 62.00 126 THR A CA 1
ATOM 981 C C . THR A 1 126 ? -19.544 -4.219 14.913 1.00 62.00 126 THR A C 1
ATOM 983 O O . THR A 1 126 ? -20.071 -4.039 16.008 1.00 62.00 126 THR A O 1
ATOM 986 N N . LEU A 1 127 ? -19.962 -3.579 13.818 1.00 59.38 127 LEU A N 1
ATOM 987 C CA . LEU A 1 127 ? -21.136 -2.700 13.771 1.00 59.38 127 LEU A CA 1
ATOM 988 C C . LEU A 1 127 ? -22.436 -3.488 13.968 1.00 59.38 127 LEU A C 1
ATOM 990 O O . LEU A 1 127 ? -23.266 -3.093 14.778 1.00 59.38 127 LEU A O 1
ATOM 994 N N . GLU A 1 128 ? -22.584 -4.624 13.291 1.00 61.78 128 GLU A N 1
ATOM 995 C CA . GLU A 1 128 ? -23.753 -5.504 13.403 1.00 61.78 128 GLU A CA 1
ATOM 996 C C . GLU A 1 128 ? -23.908 -6.099 14.812 1.00 61.78 128 GLU A C 1
ATOM 998 O O . GLU A 1 128 ? -25.030 -6.291 15.266 1.00 61.78 128 GLU A O 1
ATOM 1003 N N . MET A 1 129 ? -22.808 -6.318 15.544 1.00 59.53 129 MET A N 1
ATOM 1004 C CA . MET A 1 129 ? -22.850 -6.699 16.966 1.00 59.53 129 MET A CA 1
ATOM 1005 C C . MET A 1 129 ? -23.232 -5.544 17.907 1.00 59.53 129 MET A C 1
ATOM 1007 O O . MET A 1 129 ? -23.680 -5.792 19.022 1.00 59.53 129 MET A O 1
ATOM 1011 N N . ARG A 1 130 ? -23.015 -4.286 17.502 1.00 60.25 130 ARG A N 1
ATOM 1012 C CA . ARG A 1 130 ? -23.255 -3.094 18.340 1.00 60.25 130 ARG A CA 1
ATOM 1013 C C . ARG A 1 130 ? -24.623 -2.461 18.131 1.00 60.25 130 ARG A C 1
ATOM 1015 O O . ARG A 1 130 ? -25.062 -1.710 18.996 1.00 60.25 130 ARG A O 1
ATOM 1022 N N . ILE A 1 131 ? -25.272 -2.722 17.002 1.00 60.62 131 ILE A N 1
ATOM 1023 C CA . ILE A 1 131 ? -26.614 -2.223 16.708 1.00 60.62 131 ILE A CA 1
ATOM 1024 C C . ILE A 1 131 ? -27.606 -3.289 17.186 1.00 60.62 131 ILE A C 1
ATOM 1026 O O . ILE A 1 131 ? -27.641 -4.372 16.599 1.00 60.62 131 ILE A O 1
ATOM 1030 N N . PRO A 1 132 ? -28.419 -3.028 18.229 1.00 60.59 132 PRO A N 1
ATOM 1031 C CA . PRO A 1 132 ? -29.483 -3.944 18.609 1.00 60.59 132 PRO A CA 1
ATOM 1032 C C . PRO A 1 132 ? -30.389 -4.153 17.397 1.00 60.59 132 PRO A C 1
ATOM 1034 O O . PRO A 1 132 ? -30.942 -3.190 16.861 1.00 60.59 132 PRO A O 1
ATOM 1037 N N . ARG A 1 133 ? -30.537 -5.401 16.940 1.00 62.28 133 ARG A N 1
ATOM 1038 C CA . ARG A 1 133 ? -31.552 -5.727 15.937 1.00 62.28 133 ARG A CA 1
ATOM 1039 C C . ARG A 1 133 ? -32.907 -5.401 16.556 1.00 62.28 133 ARG A C 1
ATOM 1041 O O . ARG A 1 133 ? -33.352 -6.117 17.451 1.00 62.28 133 ARG A O 1
ATOM 1048 N N . GLN A 1 134 ? -33.543 -4.316 16.109 1.00 63.72 134 GLN A N 1
ATOM 1049 C CA . GLN A 1 134 ? -34.952 -4.090 16.406 1.00 63.72 134 GLN A CA 1
ATOM 1050 C C . GLN A 1 134 ? -35.702 -5.329 15.928 1.00 63.72 134 GLN A C 1
ATOM 1052 O O . GLN A 1 134 ? -35.665 -5.667 14.745 1.00 63.72 134 GLN A O 1
ATOM 1057 N N . ARG A 1 135 ? -36.328 -6.045 16.865 1.00 63.25 135 ARG A N 1
ATOM 1058 C CA . ARG A 1 135 ? -37.289 -7.088 16.521 1.00 63.25 135 ARG A CA 1
ATOM 1059 C C . ARG A 1 135 ? -38.439 -6.362 15.836 1.00 63.25 135 ARG A C 1
ATOM 1061 O O . ARG A 1 135 ? -39.118 -5.564 16.475 1.00 63.25 135 ARG A O 1
ATOM 1068 N N . SER A 1 136 ? -38.578 -6.560 14.532 1.00 63.22 136 SER A N 1
ATOM 1069 C CA . SER A 1 136 ? -39.777 -6.159 13.807 1.00 63.22 136 SER A CA 1
ATOM 1070 C C . SER A 1 136 ? -40.956 -6.894 14.446 1.00 63.22 136 SER A C 1
ATOM 1072 O O . SER A 1 136 ? -40.880 -8.113 14.617 1.00 63.22 136 SER A O 1
ATOM 1074 N N . ALA A 1 137 ? -41.949 -6.127 14.898 1.00 51.09 137 ALA A N 1
ATOM 1075 C CA . ALA A 1 137 ? -43.205 -6.625 15.451 1.00 51.09 137 ALA A CA 1
ATOM 1076 C C . ALA A 1 137 ? -44.104 -7.190 14.347 1.00 51.09 137 ALA A C 1
ATOM 1078 O O . ALA A 1 137 ? -43.988 -6.695 13.200 1.00 51.09 137 ALA A O 1
#

Foldseek 3Di:
DDDDDDDDDDDPPPPPPPPPPPPPPFPDQDVVQLLVLCLVFFDADPVSHFDFDDDDPCCVVVVDPDPDDPPDPHFGWGADQVSQVVSQVSVVVSRDARWHWDWDPPDPNITTGIDHCVVVVVVVVVVVVVDPPDPDD